Protein AF-A0A9X0HM06-F1 (afdb_monomer_lite)

Sequence (136 aa):
MRKALEAGVLAAAFLLAPQVGWAQSKPLVYSSQTANSATGFAYLDTAQDAYLRQLRRENSLQHLTAHAPLARDKALLVGQWVHRLWKHSGRNEPSAPNVLTIISEAKASKNFRCVEYAKVTTDALLAWALKPACWR

Organism: Solirubrum puertoriconensis (NCBI:txid1751427)

pLDDT: mean 81.86, std 18.22, range [35.44, 98.25]

Secondary structure (DSSP, 8-state):
-----PPP----------------PPPP--------TT--------SS-HHHHHHHHHTTHHHHHTT--SHHHHHHHHHHHHHHH----TT---SSSSHHHHHHHHHTT----HHHHHHHHHHHHHHHT---TT--

Foldseek 3Di:
DDDDDDDDDPDPPDDPDPPPDPPDDDDDDDDPPPDDPVDDDDDDDLPPPPLLLVLCVVVVLCVQCVPPPALVVSLVSLLVVLPPLAAADQPDDFPDLALVSVSVVSVVHDHYHPVNSVRNSVSSSSSVPPPPPPDD

Structure (mmCIF, N/CA/C/O backbone):
data_AF-A0A9X0HM06-F1
#
_entry.id   AF-A0A9X0HM06-F1
#
loop_
_atom_site.group_PDB
_atom_site.id
_atom_site.type_symbol
_atom_site.label_atom_id
_atom_site.label_alt_id
_atom_site.label_comp_id
_atom_site.label_asym_id
_atom_site.label_entity_id
_atom_site.label_seq_id
_atom_site.pdbx_PDB_ins_code
_atom_site.Cartn_x
_atom_site.Cartn_y
_atom_site.Cartn_z
_atom_site.occupancy
_atom_site.B_iso_or_equiv
_atom_site.auth_seq_id
_atom_site.auth_comp_id
_atom_site.auth_asym_id
_atom_site.auth_atom_id
_atom_site.pdbx_PDB_model_num
ATOM 1 N N . MET A 1 1 ? 44.774 89.883 7.569 1.00 41.25 1 MET A N 1
ATOM 2 C CA . MET A 1 1 ? 44.839 89.036 6.358 1.00 41.25 1 MET A CA 1
ATOM 3 C C . MET A 1 1 ? 45.213 87.615 6.763 1.00 41.25 1 MET A C 1
ATOM 5 O O . MET A 1 1 ? 46.386 87.325 6.948 1.00 41.25 1 MET A O 1
ATOM 9 N N . ARG A 1 2 ? 44.218 86.754 7.003 1.00 40.09 2 ARG A N 1
ATOM 10 C CA . ARG A 1 2 ? 44.404 85.320 7.274 1.00 40.09 2 ARG A CA 1
ATOM 11 C C . ARG A 1 2 ? 43.676 84.567 6.160 1.00 40.09 2 ARG A C 1
ATOM 13 O O . ARG A 1 2 ? 42.520 84.875 5.890 1.00 40.09 2 ARG A O 1
ATOM 20 N N . LYS A 1 3 ? 44.415 83.706 5.457 1.00 42.25 3 LYS A N 1
ATOM 21 C CA . LYS A 1 3 ? 43.986 82.963 4.264 1.00 42.25 3 LYS A CA 1
ATOM 22 C C . LYS A 1 3 ? 42.787 82.065 4.584 1.00 42.25 3 LYS A C 1
ATOM 24 O O . LYS A 1 3 ? 42.768 81.429 5.633 1.00 42.25 3 LYS A O 1
ATOM 29 N N . ALA A 1 4 ? 41.824 82.026 3.668 1.00 43.06 4 ALA A N 1
ATOM 30 C CA . ALA A 1 4 ? 40.658 81.156 3.710 1.00 43.06 4 ALA A CA 1
ATOM 31 C C . ALA A 1 4 ? 40.767 80.056 2.643 1.00 43.06 4 ALA A C 1
ATOM 33 O O . ALA A 1 4 ? 41.250 80.318 1.544 1.00 43.06 4 ALA A O 1
ATOM 34 N N . LEU A 1 5 ? 40.229 78.889 3.014 1.00 45.38 5 LEU A N 1
ATOM 35 C CA . LEU A 1 5 ? 39.750 77.769 2.197 1.00 45.38 5 LEU A CA 1
ATOM 36 C C . LEU A 1 5 ? 40.769 76.978 1.360 1.00 45.38 5 LEU A C 1
ATOM 38 O O . LEU A 1 5 ? 41.097 77.348 0.238 1.00 45.38 5 LEU A O 1
ATOM 42 N N . GLU A 1 6 ? 41.109 75.783 1.848 1.00 44.09 6 GLU A N 1
ATOM 43 C CA . GLU A 1 6 ? 41.306 74.627 0.968 1.00 44.09 6 GLU A CA 1
ATOM 44 C C . GLU A 1 6 ? 40.073 73.724 1.058 1.00 44.09 6 GLU A C 1
ATOM 46 O O . GLU A 1 6 ? 39.576 73.409 2.143 1.00 44.09 6 GLU A O 1
ATOM 51 N N . ALA A 1 7 ? 39.533 73.397 -0.114 1.00 46.00 7 ALA A N 1
ATOM 52 C CA . ALA A 1 7 ? 38.337 72.599 -0.304 1.00 46.00 7 ALA A CA 1
ATOM 53 C C . ALA A 1 7 ? 38.629 71.122 -0.013 1.00 46.00 7 ALA A C 1
ATOM 55 O O . ALA A 1 7 ? 39.573 70.540 -0.546 1.00 46.00 7 ALA A O 1
ATOM 56 N N . GLY A 1 8 ? 37.795 70.517 0.832 1.00 44.56 8 GLY A N 1
ATOM 57 C CA . GLY A 1 8 ? 37.860 69.100 1.153 1.00 44.56 8 GLY A CA 1
ATOM 58 C C . GLY A 1 8 ? 37.552 68.228 -0.061 1.00 44.56 8 GLY A C 1
ATOM 59 O O . GLY A 1 8 ? 36.495 68.349 -0.677 1.00 44.56 8 GLY A O 1
ATOM 60 N N . VAL A 1 9 ? 38.456 67.299 -0.358 1.00 49.94 9 VAL A N 1
ATOM 61 C CA . VAL A 1 9 ? 38.176 66.137 -1.201 1.00 49.94 9 VAL A CA 1
ATOM 62 C C . VAL A 1 9 ? 37.861 64.982 -0.256 1.00 49.94 9 VAL A C 1
ATOM 64 O O . VAL A 1 9 ? 38.757 64.341 0.289 1.00 49.94 9 VAL A O 1
ATOM 67 N N . LEU A 1 10 ? 36.573 64.735 -0.014 1.00 49.00 10 LEU A N 1
ATOM 68 C CA . LEU A 1 10 ? 36.125 63.500 0.625 1.00 49.00 10 LEU A CA 1
ATOM 69 C C . LEU A 1 10 ? 36.195 62.385 -0.421 1.00 49.00 10 LEU A C 1
ATOM 71 O O . LEU A 1 10 ? 35.308 62.245 -1.262 1.00 49.00 10 LEU A O 1
ATOM 75 N N . ALA A 1 11 ? 37.273 61.605 -0.383 1.00 49.34 11 ALA A N 1
ATOM 76 C CA . ALA A 1 11 ? 37.354 60.347 -1.106 1.00 49.34 11 ALA A CA 1
ATOM 77 C C . ALA A 1 11 ? 36.304 59.385 -0.526 1.00 49.34 11 ALA A C 1
ATOM 79 O O . ALA A 1 11 ? 36.429 58.913 0.604 1.00 49.34 11 ALA A O 1
ATOM 80 N N . ALA A 1 12 ? 35.241 59.125 -1.287 1.00 54.59 12 ALA A N 1
ATOM 81 C CA . ALA A 1 12 ? 34.253 58.114 -0.948 1.00 54.59 12 ALA A CA 1
ATOM 82 C C . ALA A 1 12 ? 34.923 56.732 -0.981 1.00 54.59 12 ALA A C 1
ATOM 84 O O . ALA A 1 12 ? 35.201 56.186 -2.049 1.00 54.59 12 ALA A O 1
ATOM 85 N N . ALA A 1 13 ? 35.192 56.169 0.198 1.00 54.16 13 ALA A N 1
ATOM 86 C CA . ALA A 1 13 ? 35.579 54.776 0.356 1.00 54.16 13 ALA A CA 1
ATOM 87 C C . ALA A 1 13 ? 34.373 53.891 0.005 1.00 54.16 13 ALA A C 1
ATOM 89 O O . ALA A 1 13 ? 33.550 53.556 0.857 1.00 54.16 13 ALA A O 1
ATOM 90 N N . PHE A 1 14 ? 34.236 53.549 -1.277 1.00 57.38 14 PHE A N 1
ATOM 91 C CA . PHE A 1 14 ? 33.309 52.515 -1.712 1.00 57.38 14 PHE A CA 1
ATOM 92 C C . PHE A 1 14 ? 33.809 51.172 -1.175 1.00 57.38 14 PHE A C 1
ATOM 94 O O . PHE A 1 14 ? 34.856 50.664 -1.574 1.00 57.38 14 PHE A O 1
ATOM 101 N N . LEU A 1 15 ? 33.056 50.637 -0.218 1.00 56.94 15 LEU A N 1
ATOM 102 C CA . LEU A 1 15 ? 33.215 49.310 0.358 1.00 56.94 15 LEU A CA 1
ATOM 103 C C . LEU A 1 15 ? 33.362 48.269 -0.767 1.00 56.94 15 LEU A C 1
ATOM 105 O O . LEU A 1 15 ? 32.453 48.107 -1.583 1.00 56.94 15 LEU A O 1
ATOM 109 N N . LEU A 1 16 ? 34.485 47.541 -0.790 1.00 59.97 16 LEU A N 1
ATOM 110 C CA . LEU A 1 16 ? 34.613 46.298 -1.554 1.00 59.97 16 LEU A CA 1
ATOM 111 C C . LEU A 1 16 ? 33.682 45.249 -0.928 1.00 59.97 16 LEU A C 1
ATOM 113 O O . LEU A 1 16 ? 34.100 44.431 -0.112 1.00 59.97 16 LEU A O 1
ATOM 117 N N . ALA A 1 17 ? 32.405 45.268 -1.299 1.00 63.44 17 ALA A N 1
ATOM 118 C CA . ALA A 1 17 ? 31.572 44.088 -1.149 1.00 63.44 17 ALA A CA 1
ATOM 119 C C . ALA A 1 17 ? 32.035 43.061 -2.200 1.00 63.44 17 ALA A C 1
ATOM 121 O O . ALA A 1 17 ? 32.099 43.407 -3.386 1.00 63.44 17 ALA A O 1
ATOM 122 N N . PRO A 1 18 ? 32.382 41.817 -1.818 1.00 59.47 18 PRO A N 1
ATOM 123 C CA . PRO A 1 18 ? 32.671 40.785 -2.798 1.00 59.47 18 PRO A CA 1
ATOM 124 C C . PRO A 1 18 ? 31.419 40.569 -3.649 1.00 59.47 18 PRO A C 1
ATOM 126 O O . PRO A 1 18 ? 30.342 40.265 -3.135 1.00 59.47 18 PRO A O 1
ATOM 129 N N . GLN A 1 19 ? 31.561 40.754 -4.959 1.00 65.69 19 GLN A N 1
ATOM 130 C CA . GLN A 1 19 ? 30.531 40.407 -5.928 1.00 65.69 19 GLN A CA 1
ATOM 131 C C . GLN A 1 19 ? 30.393 38.883 -5.912 1.00 65.69 19 GLN A C 1
ATOM 133 O O . GLN A 1 19 ? 31.151 38.175 -6.575 1.00 65.69 19 GLN A O 1
ATOM 138 N N . VAL A 1 20 ? 29.463 38.358 -5.113 1.00 67.25 20 VAL A N 1
ATOM 139 C CA . VAL A 1 20 ? 29.079 36.949 -5.199 1.00 67.25 20 VAL A CA 1
ATOM 140 C C . VAL A 1 20 ? 28.326 36.793 -6.515 1.00 67.25 20 VAL A C 1
ATOM 142 O O . VAL A 1 20 ? 27.128 37.059 -6.608 1.00 67.25 20 VAL A O 1
ATOM 145 N N . GLY A 1 21 ? 29.060 36.433 -7.565 1.00 67.81 21 GLY A N 1
ATOM 146 C CA . GLY A 1 21 ? 28.475 36.099 -8.851 1.00 67.81 21 GLY A CA 1
ATOM 147 C C . GLY A 1 21 ? 27.612 34.853 -8.693 1.00 67.81 21 GLY A C 1
ATOM 148 O O . GLY A 1 21 ? 28.119 33.776 -8.385 1.00 67.81 21 GLY A O 1
ATOM 149 N N . TRP A 1 22 ? 26.307 34.988 -8.910 1.00 69.12 22 TRP A N 1
ATOM 150 C CA . TRP A 1 22 ? 25.446 33.832 -9.122 1.00 69.12 22 TRP A CA 1
ATOM 151 C C . TRP A 1 22 ? 25.888 33.200 -10.439 1.00 69.12 22 TRP A C 1
ATOM 153 O O . TRP A 1 22 ? 25.774 33.826 -11.494 1.00 69.12 22 TRP A O 1
ATOM 163 N N . ALA A 1 23 ? 26.454 31.995 -10.385 1.00 71.75 23 ALA A N 1
ATOM 164 C CA . ALA A 1 23 ? 26.829 31.278 -11.594 1.00 71.75 23 ALA A CA 1
ATOM 165 C C . ALA A 1 23 ? 25.580 31.114 -12.472 1.00 71.75 23 ALA A C 1
ATOM 167 O O . ALA A 1 23 ? 24.592 30.514 -12.044 1.00 71.75 23 ALA A O 1
ATOM 168 N N . GLN A 1 24 ? 25.615 31.651 -13.694 1.00 72.38 24 GLN A N 1
ATOM 169 C CA . GLN A 1 24 ? 24.586 31.359 -14.686 1.00 72.38 24 GLN A CA 1
ATOM 170 C C . GLN A 1 24 ? 24.629 29.858 -14.968 1.00 72.38 24 GLN A C 1
ATOM 172 O O . GLN A 1 24 ? 25.607 29.343 -15.514 1.00 72.38 24 GLN A O 1
ATOM 177 N N . SER A 1 25 ? 23.583 29.137 -14.566 1.00 79.00 25 SER A N 1
ATOM 178 C CA . SER A 1 25 ? 23.459 27.728 -14.907 1.00 79.00 25 SER A CA 1
ATOM 179 C C . SER A 1 25 ? 23.242 27.601 -16.412 1.00 79.00 25 SER A C 1
ATOM 181 O O . SER A 1 25 ? 22.466 28.339 -17.025 1.00 79.00 25 SER A O 1
ATOM 183 N N . LYS A 1 26 ? 23.952 26.655 -17.031 1.00 84.62 26 LYS A N 1
ATOM 184 C CA . LYS A 1 26 ? 23.689 26.276 -18.418 1.00 84.62 26 LYS A CA 1
ATOM 185 C C . LYS A 1 26 ? 22.213 25.853 -18.520 1.00 84.62 26 LYS A C 1
ATOM 187 O O . LYS A 1 26 ? 21.772 25.077 -17.668 1.00 84.62 26 LYS A O 1
ATOM 192 N N . PRO A 1 27 ? 21.452 26.334 -19.520 1.00 84.94 27 PRO A N 1
ATOM 193 C CA . PRO A 1 27 ? 20.056 25.948 -19.668 1.00 84.94 27 PRO A CA 1
ATOM 194 C C . PRO A 1 27 ? 19.949 24.427 -19.799 1.00 84.94 27 PRO A C 1
ATOM 196 O O . PRO A 1 27 ? 20.733 23.799 -20.516 1.00 84.94 27 PRO A O 1
ATOM 199 N N . LEU A 1 28 ? 18.994 23.835 -19.080 1.00 84.81 28 LEU A N 1
ATOM 200 C CA . LEU A 1 28 ? 18.678 22.417 -19.212 1.00 84.81 28 LEU A CA 1
ATOM 201 C C . LEU A 1 28 ? 18.126 22.185 -20.622 1.00 84.81 28 LEU A C 1
ATOM 203 O O . LEU A 1 28 ? 17.108 22.765 -20.996 1.00 84.81 28 LEU A O 1
ATOM 207 N N . VAL A 1 29 ? 18.807 21.350 -21.406 1.00 85.94 29 VAL A N 1
ATOM 208 C CA . VAL A 1 29 ? 18.376 20.960 -22.754 1.00 85.94 29 VAL A CA 1
ATOM 209 C C . VAL A 1 29 ? 17.901 19.516 -22.702 1.00 85.94 29 VAL A C 1
ATOM 211 O O . VAL A 1 29 ? 18.583 18.656 -22.144 1.00 85.94 29 VAL A O 1
ATOM 214 N N . TYR A 1 30 ? 16.728 19.250 -23.279 1.00 84.25 30 TYR A N 1
ATOM 215 C CA . TYR A 1 30 ? 16.223 17.889 -23.428 1.00 84.25 30 TYR A CA 1
ATOM 216 C C . TYR A 1 30 ? 17.191 17.071 -24.291 1.00 84.25 30 TYR A C 1
ATOM 218 O O . TYR A 1 30 ? 17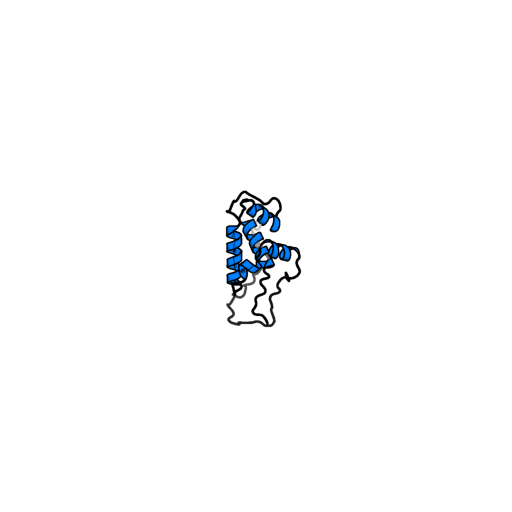.467 17.430 -25.435 1.00 84.25 30 TYR A O 1
ATOM 226 N N . SER A 1 31 ? 17.714 15.979 -23.735 1.00 81.94 31 SER A N 1
ATOM 227 C CA . SER A 1 31 ? 18.550 15.041 -24.479 1.00 81.94 31 SER A CA 1
ATOM 228 C C . SER A 1 31 ? 17.668 13.996 -25.152 1.00 81.94 31 SER A C 1
ATOM 230 O O . SER A 1 31 ? 16.901 13.308 -24.482 1.00 81.94 31 SER A O 1
ATOM 232 N N . SER A 1 32 ? 17.811 13.837 -26.467 1.00 85.69 32 SER A N 1
ATOM 233 C CA . SER A 1 32 ? 17.221 12.724 -27.220 1.00 85.69 32 SER A CA 1
ATOM 234 C C . SER A 1 32 ? 18.064 11.444 -27.142 1.00 85.69 32 SER A C 1
ATOM 236 O O . SER A 1 32 ? 17.765 10.466 -27.824 1.00 85.69 32 SER A O 1
ATOM 238 N N . GLN A 1 33 ? 19.146 11.446 -26.355 1.00 81.75 33 GLN A N 1
ATOM 239 C CA . GLN A 1 33 ? 19.995 10.279 -26.155 1.00 81.75 33 GLN A CA 1
ATOM 240 C C . GLN A 1 33 ? 19.253 9.280 -25.259 1.00 81.75 33 GLN A C 1
ATOM 242 O O . GLN A 1 33 ? 18.979 9.549 -24.092 1.00 81.75 33 GLN A O 1
ATOM 247 N N . THR A 1 34 ? 18.879 8.138 -25.831 1.00 70.25 34 THR A N 1
ATOM 248 C CA . THR A 1 34 ? 17.900 7.208 -25.248 1.00 70.25 34 THR A CA 1
ATOM 249 C C . THR A 1 34 ? 18.457 6.306 -24.149 1.00 70.25 34 THR A C 1
ATOM 251 O O . THR A 1 34 ? 17.676 5.707 -23.412 1.00 70.25 34 THR A O 1
ATOM 254 N N . ALA A 1 35 ? 19.781 6.199 -24.011 1.00 68.19 35 ALA A N 1
ATOM 255 C CA . ALA A 1 35 ? 20.407 5.383 -22.981 1.00 68.19 35 ALA A CA 1
ATOM 256 C C . ALA A 1 35 ? 21.840 5.843 -22.687 1.00 68.19 35 ALA A C 1
ATOM 258 O O . ALA A 1 35 ? 22.641 6.043 -23.599 1.00 68.19 35 ALA A O 1
ATOM 259 N N . ASN A 1 36 ? 22.169 5.945 -21.400 1.00 67.88 36 ASN A N 1
ATOM 260 C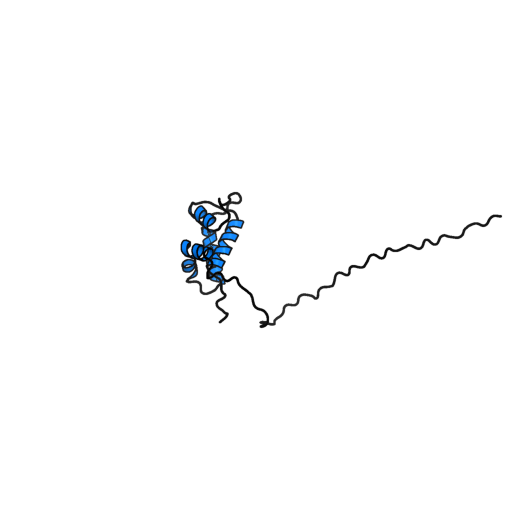 CA . ASN A 1 36 ? 23.543 5.981 -20.919 1.00 67.88 36 ASN A CA 1
ATOM 261 C C . ASN A 1 36 ? 23.809 4.666 -20.178 1.00 67.88 36 ASN A C 1
ATOM 263 O O . ASN A 1 36 ? 23.335 4.470 -19.060 1.00 67.88 36 ASN A O 1
ATOM 267 N N . SER A 1 37 ? 24.556 3.757 -20.806 1.00 67.75 37 SER A N 1
ATOM 268 C CA . SER A 1 37 ? 24.888 2.444 -20.237 1.00 67.75 37 SER A CA 1
ATOM 269 C C . SER A 1 37 ? 25.777 2.523 -18.991 1.00 67.75 37 SER A C 1
ATOM 271 O O . SER A 1 37 ? 25.940 1.519 -18.306 1.00 67.75 37 SER A O 1
ATOM 273 N N . ALA A 1 38 ? 26.342 3.695 -18.678 1.00 74.38 38 ALA A N 1
ATOM 274 C CA . ALA A 1 38 ? 27.137 3.918 -17.472 1.00 74.38 38 ALA A CA 1
ATOM 275 C C . ALA A 1 38 ? 26.288 4.236 -16.226 1.00 74.38 38 ALA A C 1
ATOM 277 O O . ALA A 1 38 ? 26.836 4.348 -15.131 1.00 74.38 38 ALA A O 1
ATOM 278 N N . THR A 1 39 ? 24.966 4.391 -16.362 1.00 70.31 39 THR A N 1
ATOM 279 C CA . THR A 1 39 ? 24.069 4.742 -15.251 1.00 70.31 39 THR A CA 1
ATOM 280 C C . THR A 1 39 ? 22.914 3.756 -15.143 1.00 70.31 39 THR A C 1
ATOM 282 O O . THR A 1 39 ? 22.187 3.540 -16.110 1.00 70.31 39 THR A O 1
ATOM 285 N N . GLY A 1 40 ? 22.723 3.186 -13.953 1.00 73.81 40 GLY A N 1
ATOM 286 C CA . GLY A 1 40 ? 21.605 2.301 -13.632 1.00 73.81 40 GLY A CA 1
ATOM 287 C C . GLY A 1 40 ? 20.838 2.791 -12.408 1.00 73.81 40 GLY A C 1
ATOM 288 O O . GLY A 1 40 ? 21.374 3.519 -11.574 1.00 73.81 40 GLY A O 1
ATOM 289 N N . PHE A 1 41 ? 19.580 2.374 -12.287 1.00 75.75 41 PHE A N 1
ATOM 290 C CA . PHE A 1 41 ? 18.800 2.587 -11.072 1.00 75.75 41 PHE A CA 1
ATOM 291 C C . PHE A 1 41 ? 19.040 1.428 -10.105 1.00 75.75 41 PHE A C 1
ATOM 293 O O . PHE A 1 41 ? 18.786 0.269 -10.435 1.00 75.75 41 PHE A O 1
ATOM 300 N N . ALA A 1 42 ? 19.513 1.743 -8.902 1.00 76.31 42 ALA A N 1
ATOM 301 C CA . ALA A 1 42 ? 19.516 0.793 -7.802 1.00 76.31 42 ALA A CA 1
ATOM 302 C C . ALA A 1 42 ? 18.124 0.775 -7.164 1.00 76.31 42 ALA A C 1
ATOM 304 O O . ALA A 1 42 ? 17.601 1.814 -6.759 1.00 76.31 42 ALA A O 1
ATOM 305 N N . TYR A 1 43 ? 17.531 -0.410 -7.072 1.00 75.56 43 TYR A N 1
ATOM 306 C CA . TYR A 1 43 ? 16.264 -0.621 -6.380 1.00 75.56 43 TYR A CA 1
ATOM 307 C C . TYR A 1 43 ? 16.500 -1.418 -5.106 1.00 75.56 43 TYR A C 1
ATOM 309 O O . TYR A 1 43 ? 17.401 -2.256 -5.042 1.00 75.56 43 TYR A O 1
ATOM 317 N N . LEU A 1 44 ? 15.662 -1.171 -4.103 1.00 78.81 44 LEU A N 1
ATOM 318 C CA . LEU A 1 44 ? 15.699 -1.919 -2.857 1.00 78.81 44 LEU A CA 1
ATOM 319 C C . LEU A 1 44 ? 15.349 -3.391 -3.122 1.00 78.81 44 LEU A C 1
ATOM 321 O O . LEU A 1 44 ? 14.354 -3.683 -3.793 1.00 78.81 44 LEU A O 1
ATOM 325 N N . ASP A 1 45 ? 16.145 -4.319 -2.589 1.00 82.19 45 ASP A N 1
ATOM 326 C CA . ASP A 1 45 ? 15.792 -5.736 -2.633 1.00 82.19 45 ASP A CA 1
ATOM 327 C C . ASP A 1 45 ? 14.765 -6.054 -1.545 1.00 82.19 45 ASP A C 1
ATOM 329 O O . ASP A 1 45 ? 15.086 -6.169 -0.365 1.00 82.19 45 ASP A O 1
ATOM 333 N N . THR A 1 46 ? 13.506 -6.193 -1.952 1.00 85.44 46 THR A N 1
ATOM 334 C CA . THR A 1 46 ? 12.389 -6.492 -1.051 1.00 85.44 46 THR A CA 1
ATOM 335 C C . THR A 1 46 ? 12.059 -7.984 -0.974 1.00 85.44 46 THR A C 1
ATOM 337 O O . THR A 1 46 ? 11.091 -8.366 -0.315 1.00 85.44 46 THR A O 1
ATOM 340 N N . ALA A 1 47 ? 12.822 -8.859 -1.645 1.00 79.56 47 ALA A N 1
ATOM 341 C CA . ALA A 1 47 ? 12.460 -10.270 -1.788 1.00 79.56 47 ALA A CA 1
ATOM 342 C C . ALA A 1 47 ? 12.464 -11.038 -0.455 1.00 79.56 47 ALA A C 1
ATOM 344 O O . ALA A 1 47 ? 11.584 -11.872 -0.227 1.00 79.56 47 ALA A O 1
ATOM 345 N N . GLN A 1 48 ? 13.438 -10.756 0.415 1.00 83.19 48 GLN A N 1
ATOM 346 C CA . GLN A 1 48 ? 13.629 -11.485 1.675 1.00 83.19 48 GLN A CA 1
ATOM 347 C C . GLN A 1 48 ? 13.074 -10.768 2.906 1.00 83.19 48 GLN A C 1
ATOM 349 O O . GLN A 1 48 ? 13.002 -11.374 3.978 1.00 83.19 48 GLN A O 1
ATOM 354 N N . ASP A 1 49 ? 12.604 -9.531 2.747 1.00 90.12 49 ASP A N 1
ATOM 355 C CA . ASP A 1 49 ? 12.037 -8.745 3.836 1.00 90.12 49 ASP A CA 1
ATOM 356 C C . ASP A 1 49 ? 10.817 -9.458 4.450 1.00 90.12 49 ASP A C 1
ATOM 358 O O . ASP A 1 49 ? 9.824 -9.760 3.776 1.00 90.12 49 ASP A O 1
ATOM 362 N N . ALA A 1 50 ? 10.916 -9.793 5.740 1.00 92.50 50 ALA A N 1
ATOM 363 C CA . ALA A 1 50 ? 9.898 -10.568 6.442 1.00 92.50 50 ALA A CA 1
ATOM 364 C C . ALA A 1 50 ? 8.570 -9.805 6.569 1.00 92.50 50 ALA A C 1
ATOM 366 O O . ALA A 1 50 ? 7.506 -10.415 6.419 1.00 92.50 50 ALA A O 1
ATOM 367 N N . TYR A 1 51 ? 8.636 -8.489 6.782 1.00 93.56 51 TYR A N 1
ATOM 368 C CA . TYR A 1 51 ? 7.483 -7.607 6.924 1.00 93.56 51 TYR A CA 1
ATOM 369 C C . TYR A 1 51 ? 6.728 -7.470 5.598 1.00 93.56 51 TYR A C 1
ATOM 371 O O . TYR A 1 51 ? 5.521 -7.708 5.536 1.00 93.56 51 TYR A O 1
ATOM 379 N N . LEU A 1 52 ? 7.433 -7.205 4.498 1.00 92.50 52 LEU A N 1
ATOM 380 C CA . LEU A 1 52 ? 6.825 -7.090 3.171 1.00 92.50 52 LEU A CA 1
ATOM 381 C C . LEU A 1 52 ? 6.259 -8.427 2.684 1.00 92.50 52 LEU A C 1
ATOM 383 O O . LEU A 1 52 ? 5.196 -8.476 2.058 1.00 92.50 52 LEU A O 1
ATOM 387 N N . ARG A 1 53 ? 6.920 -9.540 3.017 1.00 91.50 53 ARG A N 1
ATOM 388 C CA . ARG A 1 53 ? 6.391 -10.888 2.778 1.00 91.50 53 ARG A CA 1
ATOM 389 C C . ARG A 1 53 ? 5.111 -11.149 3.571 1.00 91.50 53 ARG A C 1
ATOM 391 O O . ARG A 1 53 ? 4.194 -11.765 3.030 1.00 91.50 53 ARG A O 1
ATOM 398 N N . GLN A 1 54 ? 5.040 -10.716 4.828 1.00 94.56 54 GLN A N 1
ATOM 399 C CA . GLN A 1 54 ? 3.825 -10.818 5.637 1.00 94.56 54 GLN A CA 1
ATOM 400 C C . GLN A 1 54 ? 2.690 -9.993 5.022 1.00 94.56 54 GLN A C 1
ATOM 402 O O . GLN A 1 54 ? 1.636 -10.552 4.720 1.00 94.56 54 GLN A O 1
ATOM 407 N N . LEU A 1 55 ? 2.947 -8.717 4.722 1.00 94.69 55 LEU A N 1
ATOM 408 C CA . LEU A 1 55 ? 1.987 -7.810 4.093 1.00 94.69 55 LEU A CA 1
ATOM 409 C C . LEU A 1 55 ? 1.411 -8.387 2.792 1.00 94.69 55 LEU A C 1
ATOM 411 O O . LEU A 1 55 ? 0.195 -8.372 2.585 1.00 94.69 55 LEU A O 1
ATOM 415 N N . ARG A 1 56 ? 2.284 -8.946 1.942 1.00 91.75 56 ARG A N 1
ATOM 416 C CA . ARG A 1 56 ? 1.923 -9.598 0.677 1.00 91.75 56 ARG A CA 1
ATOM 417 C C . ARG A 1 56 ? 0.982 -10.784 0.880 1.00 91.75 56 ARG A C 1
ATOM 419 O O . ARG A 1 56 ? 0.001 -10.896 0.145 1.00 91.75 56 ARG A O 1
ATOM 426 N N . ARG A 1 57 ? 1.294 -11.665 1.840 1.00 92.06 57 ARG A N 1
ATOM 427 C CA . ARG A 1 57 ? 0.519 -12.886 2.117 1.00 92.06 57 ARG A CA 1
ATOM 428 C C . ARG A 1 57 ? -0.841 -12.564 2.728 1.00 92.06 57 ARG A C 1
ATOM 430 O O . ARG A 1 57 ? -1.855 -12.996 2.197 1.00 92.06 57 ARG A O 1
ATOM 437 N N . GLU A 1 58 ? -0.871 -11.767 3.792 1.00 94.38 58 GLU A N 1
ATOM 438 C CA . GLU A 1 58 ? -2.098 -11.483 4.556 1.00 94.38 58 GLU A CA 1
ATOM 439 C C . GLU A 1 58 ? -3.147 -10.690 3.768 1.00 94.38 58 GLU A C 1
ATOM 441 O O . GLU A 1 58 ? -4.330 -10.702 4.108 1.00 94.38 58 GLU A O 1
ATOM 446 N N . ASN A 1 59 ? -2.726 -9.998 2.707 1.00 93.88 59 ASN A N 1
ATOM 447 C CA . ASN A 1 59 ? -3.604 -9.165 1.887 1.00 93.88 59 ASN A CA 1
ATOM 448 C C . ASN A 1 59 ? -3.711 -9.640 0.436 1.00 93.88 59 ASN A C 1
ATOM 450 O O . ASN A 1 59 ? -4.265 -8.929 -0.397 1.00 93.88 59 ASN A O 1
ATOM 454 N N . SER A 1 60 ? -3.207 -10.842 0.127 1.00 92.81 60 SER A N 1
ATOM 455 C CA . SER A 1 60 ? -3.325 -11.472 -1.197 1.00 92.81 60 SER A CA 1
ATOM 456 C C . SER A 1 60 ? -2.883 -10.568 -2.362 1.00 92.81 60 SER A C 1
ATOM 458 O O .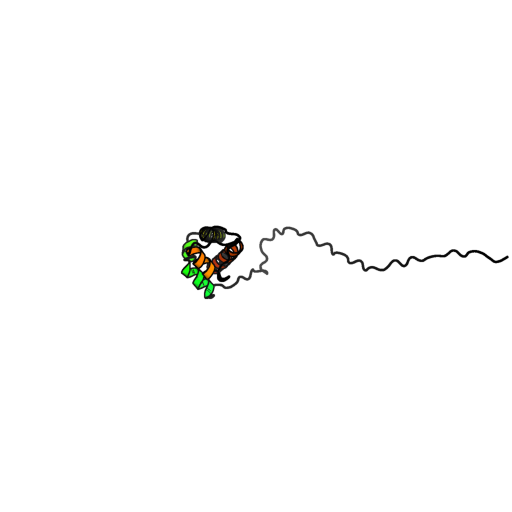 SER A 1 60 ? -3.447 -10.615 -3.457 1.00 92.81 60 SER A O 1
ATOM 460 N N . LEU A 1 61 ? -1.847 -9.745 -2.154 1.00 91.25 61 LEU A N 1
ATOM 461 C CA . LEU A 1 61 ? -1.422 -8.727 -3.130 1.00 91.25 61 LEU A CA 1
ATOM 462 C C . LEU A 1 61 ? -0.898 -9.334 -4.445 1.00 91.25 61 LEU A C 1
ATOM 464 O O . LEU A 1 61 ? -0.970 -8.708 -5.504 1.00 91.25 61 LEU A O 1
ATOM 468 N N . GLN A 1 62 ? -0.398 -10.573 -4.398 1.00 89.25 62 GLN A N 1
ATOM 469 C CA . GLN A 1 62 ? -0.015 -11.323 -5.601 1.00 89.25 62 GLN A CA 1
ATOM 470 C C . GLN A 1 62 ? -1.227 -11.652 -6.471 1.00 89.25 62 GLN A C 1
ATOM 472 O O . GLN A 1 62 ? -1.169 -11.474 -7.681 1.00 89.25 62 GLN A O 1
ATOM 477 N N . HIS A 1 63 ? -2.333 -12.073 -5.856 1.00 92.62 63 HIS A N 1
ATOM 478 C CA . HIS A 1 63 ? -3.565 -12.378 -6.576 1.00 92.62 63 HIS A CA 1
ATOM 479 C C . HIS A 1 63 ? -4.198 -11.108 -7.156 1.00 92.62 63 HIS A C 1
ATOM 481 O O . HIS A 1 63 ? -4.595 -11.094 -8.316 1.00 92.62 63 HIS A O 1
ATOM 487 N N . LEU A 1 64 ? -4.196 -10.009 -6.388 1.00 93.25 64 LEU A N 1
ATOM 488 C CA . LEU A 1 64 ? -4.694 -8.700 -6.831 1.00 93.25 64 LEU A CA 1
ATOM 489 C C . LEU A 1 64 ? -4.081 -8.248 -8.167 1.00 93.25 64 LEU A C 1
ATOM 491 O O . LEU A 1 64 ? -4.752 -7.602 -8.963 1.00 93.25 64 LEU A O 1
ATOM 495 N N . THR A 1 65 ? -2.808 -8.569 -8.401 1.00 91.31 65 THR A N 1
ATOM 496 C CA . THR A 1 65 ? -2.019 -8.068 -9.536 1.00 91.31 65 THR A CA 1
ATOM 497 C C . THR A 1 65 ? -1.711 -9.129 -10.595 1.00 91.31 65 THR A C 1
ATOM 499 O O . THR A 1 65 ? -1.063 -8.810 -11.592 1.00 91.31 65 THR A O 1
ATOM 502 N N . ALA A 1 66 ? -2.173 -10.371 -10.412 1.00 90.44 66 ALA A N 1
ATOM 503 C CA . ALA A 1 66 ? -1.798 -11.518 -11.242 1.00 90.44 66 ALA A CA 1
ATOM 504 C C . ALA A 1 66 ? -2.162 -11.349 -12.727 1.00 90.44 66 ALA A C 1
ATOM 506 O O . ALA A 1 66 ? -1.421 -11.795 -13.599 1.00 90.44 66 ALA A O 1
ATOM 507 N N . HIS A 1 67 ? -3.278 -10.676 -13.014 1.00 91.19 67 HIS A N 1
ATOM 508 C CA . HIS A 1 67 ? -3.794 -10.494 -14.375 1.00 91.19 67 HIS A CA 1
ATOM 509 C C . HIS A 1 67 ? -3.273 -9.236 -15.079 1.00 91.19 67 HIS A C 1
ATOM 511 O O . HIS A 1 67 ? -3.536 -9.044 -16.263 1.00 91.19 67 HIS A O 1
ATOM 517 N N . ALA A 1 68 ? -2.551 -8.364 -14.372 1.00 90.81 68 ALA A N 1
ATOM 518 C CA . ALA A 1 68 ? -1.982 -7.161 -14.962 1.00 90.81 68 ALA A CA 1
ATOM 519 C C . ALA A 1 68 ? -0.576 -7.472 -15.498 1.00 90.81 68 ALA A C 1
ATOM 521 O O . ALA A 1 68 ? 0.292 -7.854 -14.717 1.00 90.81 68 ALA A O 1
ATOM 522 N N . PRO A 1 69 ? -0.296 -7.306 -16.800 1.00 85.00 69 PRO A N 1
ATOM 523 C CA . PRO A 1 69 ? 1.035 -7.580 -17.337 1.00 85.00 69 PRO A CA 1
ATOM 524 C C . PRO A 1 69 ? 2.014 -6.435 -17.044 1.00 85.00 69 PRO A C 1
ATOM 526 O O . PRO A 1 69 ? 3.166 -6.676 -16.676 1.00 85.00 69 PRO A O 1
ATOM 529 N N . LEU A 1 70 ? 1.557 -5.182 -17.145 1.00 87.62 70 LEU A N 1
ATOM 530 C CA . LEU A 1 70 ? 2.410 -4.000 -17.030 1.00 87.62 70 LEU A CA 1
ATOM 531 C C . LEU A 1 70 ? 2.532 -3.513 -15.585 1.00 87.62 70 LEU A C 1
ATOM 533 O O . LEU A 1 70 ? 1.565 -3.494 -14.825 1.00 87.62 70 LEU A O 1
ATOM 537 N N . ALA A 1 71 ? 3.721 -3.019 -15.230 1.00 87.12 71 ALA A N 1
ATOM 538 C CA . ALA A 1 71 ? 4.001 -2.423 -13.921 1.00 87.12 71 ALA A CA 1
ATOM 539 C C . ALA A 1 71 ? 3.021 -1.289 -13.563 1.00 87.12 71 ALA A C 1
ATOM 541 O O . ALA A 1 71 ? 2.544 -1.214 -12.432 1.00 87.12 71 ALA A O 1
ATOM 542 N N . ARG A 1 72 ? 2.670 -0.445 -14.542 1.00 90.12 72 ARG A N 1
ATOM 543 C CA . ARG A 1 72 ? 1.718 0.660 -14.356 1.00 90.12 72 ARG A CA 1
ATOM 544 C C . ARG A 1 72 ? 0.315 0.164 -13.975 1.00 90.12 72 ARG A C 1
ATOM 546 O O . ARG A 1 72 ? -0.320 0.742 -13.100 1.00 90.12 72 ARG A O 1
ATOM 553 N N . ASP A 1 73 ? -0.139 -0.930 -14.589 1.00 92.38 73 ASP A N 1
ATOM 554 C CA . ASP A 1 73 ? -1.487 -1.462 -14.381 1.00 92.38 73 ASP A CA 1
ATOM 555 C C . ASP A 1 73 ? -1.571 -2.113 -12.993 1.00 92.38 73 ASP A C 1
ATOM 557 O O . ASP A 1 73 ? -2.552 -1.951 -12.273 1.00 92.38 73 ASP A O 1
ATOM 561 N N . LYS A 1 74 ? -0.485 -2.763 -12.556 1.00 92.00 74 LYS A N 1
ATOM 562 C CA . LYS A 1 74 ? -0.344 -3.271 -11.183 1.00 92.00 74 LYS A CA 1
ATOM 563 C C . LYS A 1 74 ? -0.372 -2.145 -10.158 1.00 92.00 74 LYS A C 1
ATOM 565 O O . LYS A 1 74 ? -1.071 -2.263 -9.155 1.00 92.00 74 LYS A O 1
ATOM 570 N N . ALA A 1 75 ? 0.347 -1.051 -10.416 1.00 93.19 75 ALA A N 1
ATOM 571 C CA . ALA A 1 75 ? 0.343 0.108 -9.531 1.00 93.19 75 ALA A CA 1
ATOM 572 C C . ALA A 1 75 ? -1.061 0.718 -9.400 1.00 93.19 75 ALA A C 1
ATOM 574 O O . ALA A 1 75 ? -1.494 1.038 -8.292 1.00 93.19 75 ALA A O 1
ATOM 575 N N . LEU A 1 76 ? -1.804 0.793 -10.509 1.00 95.62 76 LEU A N 1
ATOM 576 C CA . LEU A 1 76 ? -3.195 1.232 -10.505 1.00 95.62 76 LEU A CA 1
ATOM 577 C C . LEU A 1 76 ? -4.091 0.297 -9.677 1.00 95.62 76 LEU A C 1
ATOM 579 O O . LEU A 1 76 ? -4.859 0.779 -8.847 1.00 95.62 76 LEU A O 1
ATOM 583 N N . LEU A 1 77 ? -3.975 -1.024 -9.850 1.00 96.25 77 LEU A N 1
ATOM 584 C CA . LEU A 1 77 ? -4.750 -2.006 -9.079 1.00 96.25 77 LEU A CA 1
ATOM 585 C C . LEU A 1 77 ? -4.470 -1.919 -7.575 1.00 96.25 77 LEU A C 1
ATOM 587 O O . LEU A 1 77 ? -5.405 -1.989 -6.776 1.00 96.25 77 LEU A O 1
ATOM 591 N N . VAL A 1 78 ? -3.207 -1.721 -7.187 1.00 96.12 78 VAL A N 1
ATOM 592 C CA . VAL A 1 78 ? -2.828 -1.490 -5.786 1.00 96.12 78 VAL A CA 1
ATOM 593 C C . VAL A 1 78 ? -3.462 -0.203 -5.268 1.00 96.12 78 VAL A C 1
ATOM 595 O O . VAL A 1 78 ? -4.133 -0.241 -4.241 1.00 96.12 78 VAL A O 1
ATOM 598 N N . GLY A 1 79 ? -3.334 0.915 -5.987 1.00 95.88 79 GLY A N 1
ATOM 599 C CA . GLY A 1 79 ? -3.939 2.186 -5.578 1.00 95.88 79 GLY A CA 1
ATOM 600 C C . GLY A 1 79 ? -5.459 2.092 -5.415 1.00 95.88 79 GLY A C 1
ATOM 601 O O . GLY A 1 79 ? -6.014 2.545 -4.415 1.00 95.88 79 GLY A O 1
ATOM 602 N N . GLN A 1 80 ? -6.137 1.423 -6.349 1.00 97.31 80 GLN A N 1
ATOM 603 C CA . GLN A 1 80 ? -7.572 1.159 -6.263 1.00 97.31 80 GLN A CA 1
ATOM 604 C C . GLN A 1 80 ? -7.937 0.259 -5.077 1.00 97.31 80 GLN A C 1
ATOM 606 O O . GLN A 1 80 ? -8.960 0.478 -4.432 1.00 97.31 80 GLN A O 1
ATOM 611 N N . TRP A 1 81 ? -7.127 -0.762 -4.789 1.00 97.38 81 TRP A N 1
ATOM 612 C CA . TRP A 1 81 ? -7.323 -1.613 -3.621 1.00 97.38 81 TRP A CA 1
ATOM 613 C C . TRP A 1 81 ? -7.218 -0.806 -2.328 1.00 97.38 81 TRP A C 1
ATOM 615 O O . TRP A 1 81 ? -8.160 -0.854 -1.541 1.00 97.38 81 TRP A O 1
ATOM 625 N N . VAL A 1 82 ? -6.165 0.005 -2.153 1.00 97.50 82 VAL A N 1
ATOM 626 C CA . VAL A 1 82 ? -6.018 0.866 -0.966 1.00 97.50 82 VAL A CA 1
ATOM 627 C C . VAL A 1 82 ? -7.190 1.838 -0.847 1.00 97.50 82 VAL A C 1
ATOM 629 O O . VAL A 1 82 ? -7.751 1.995 0.234 1.00 97.50 82 VAL A O 1
ATOM 632 N N . HIS A 1 83 ? -7.620 2.441 -1.960 1.00 97.06 83 HIS A N 1
ATOM 633 C CA . HIS A 1 83 ? -8.752 3.368 -1.972 1.00 97.06 83 HIS A CA 1
ATOM 634 C C . HIS A 1 83 ? -10.055 2.745 -1.441 1.00 97.06 83 HIS A C 1
ATOM 636 O O . HIS A 1 83 ? -10.868 3.442 -0.841 1.00 97.06 83 HIS A O 1
ATOM 642 N N . ARG A 1 84 ? -10.248 1.433 -1.629 1.00 97.25 84 ARG A N 1
ATOM 643 C CA . ARG A 1 84 ? -11.435 0.700 -1.162 1.00 97.25 84 ARG A CA 1
ATOM 644 C C . ARG A 1 84 ? -11.344 0.210 0.281 1.00 97.25 84 ARG A C 1
ATOM 646 O O . ARG A 1 84 ? -12.352 -0.260 0.799 1.00 97.25 84 ARG A O 1
ATOM 653 N N . LEU A 1 85 ? -10.176 0.283 0.921 1.00 97.06 85 LEU A N 1
ATOM 654 C CA . LEU A 1 85 ? -10.013 -0.223 2.284 1.00 97.06 85 LEU A CA 1
ATOM 655 C C . LEU A 1 85 ? -10.774 0.623 3.311 1.00 97.06 85 LEU A C 1
ATOM 657 O O . LEU A 1 85 ? -11.276 0.074 4.285 1.00 97.06 85 LEU A O 1
ATOM 661 N N . TRP A 1 86 ? -10.861 1.940 3.107 1.00 97.81 86 TRP A N 1
ATOM 662 C CA . TRP A 1 86 ? -11.562 2.850 4.014 1.00 97.81 86 TRP A CA 1
ATOM 663 C C . TRP A 1 86 ? -11.991 4.147 3.314 1.00 97.81 86 TRP A C 1
ATOM 665 O O . TRP A 1 86 ? -11.533 4.458 2.213 1.00 97.81 86 TRP A O 1
ATOM 675 N N . LYS A 1 87 ? -12.850 4.938 3.971 1.00 97.38 87 LYS A N 1
ATOM 676 C CA . LYS A 1 87 ? -13.224 6.296 3.539 1.00 97.38 87 LYS A CA 1
ATOM 677 C C . LYS A 1 87 ? -12.305 7.333 4.174 1.00 97.38 87 LYS A C 1
ATOM 679 O O . LYS A 1 87 ? -11.957 7.222 5.345 1.00 97.38 87 LYS A O 1
ATOM 684 N N . HIS A 1 88 ? -11.954 8.380 3.436 1.00 96.69 88 HIS A N 1
ATOM 685 C CA . HIS A 1 88 ? -11.088 9.432 3.962 1.00 96.69 88 HIS A CA 1
ATOM 686 C C . HIS A 1 88 ? -11.681 10.111 5.213 1.00 96.69 88 HIS A C 1
ATOM 688 O O . HIS A 1 88 ? -12.846 10.504 5.227 1.00 96.69 88 HIS A O 1
ATOM 694 N N . SER A 1 89 ? -10.857 10.282 6.249 1.00 95.88 89 SER A N 1
ATOM 695 C CA . SER A 1 89 ? -11.169 11.032 7.468 1.00 95.88 89 SER A CA 1
ATOM 696 C C . SER A 1 89 ? -9.939 11.801 7.933 1.00 95.88 89 SER A C 1
ATOM 698 O O . SER A 1 89 ? -8.962 11.198 8.365 1.00 95.88 89 SER A O 1
ATOM 700 N N . GLY A 1 90 ? -9.992 13.134 7.888 1.00 91.56 90 GLY A N 1
ATOM 701 C CA . GLY A 1 90 ? -8.867 14.018 8.224 1.00 91.56 90 GLY A CA 1
ATOM 702 C C . GLY A 1 90 ? -8.432 14.023 9.699 1.00 91.56 90 GLY A C 1
ATOM 703 O O . GLY A 1 90 ? -7.384 14.581 10.009 1.00 91.56 90 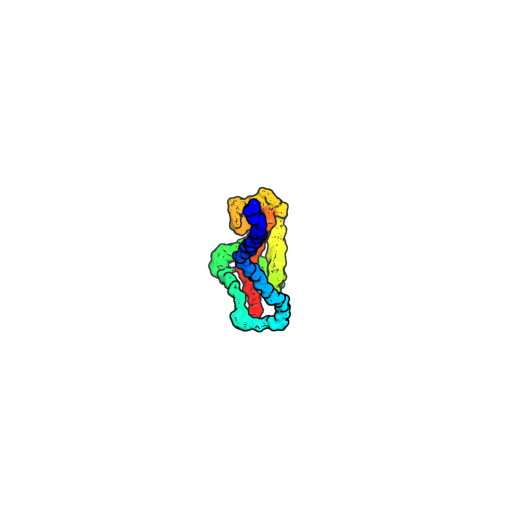GLY A O 1
ATOM 704 N N . ARG A 1 91 ? -9.204 13.415 10.610 1.00 89.44 91 ARG A N 1
ATOM 705 C CA . ARG A 1 91 ? -8.997 13.530 12.070 1.00 89.44 91 ARG A CA 1
ATOM 706 C C . ARG A 1 91 ? -8.629 12.220 12.764 1.00 89.44 91 ARG A C 1
ATOM 708 O O . ARG A 1 91 ? -8.384 12.239 13.962 1.00 89.44 91 ARG A O 1
ATOM 715 N N . ASN A 1 92 ? -8.641 11.099 12.050 1.00 94.50 92 ASN A N 1
ATOM 716 C CA . ASN A 1 92 ? -8.480 9.787 12.663 1.00 94.50 92 ASN A CA 1
ATOM 717 C C . ASN A 1 92 ? -7.117 9.182 12.323 1.00 94.50 92 ASN A C 1
ATOM 719 O O . ASN A 1 92 ? -6.721 9.137 11.159 1.00 94.50 92 ASN A O 1
ATOM 723 N N . GLU A 1 93 ? -6.423 8.709 13.350 1.00 95.75 93 GLU A N 1
ATOM 724 C CA . GLU A 1 93 ? -5.079 8.147 13.262 1.00 95.75 93 GLU A CA 1
ATOM 725 C C . GLU A 1 93 ? -5.106 6.665 13.651 1.00 95.75 93 GLU A C 1
ATOM 727 O O . GLU A 1 93 ? -5.947 6.252 14.462 1.00 95.75 93 GLU A O 1
ATOM 732 N N . PRO A 1 94 ? -4.226 5.830 13.078 1.00 97.19 94 PRO A N 1
ATOM 733 C CA . PRO A 1 94 ? -4.110 4.442 13.505 1.00 97.19 94 PRO A CA 1
ATOM 734 C C . PRO A 1 94 ? -3.561 4.354 14.931 1.00 97.19 94 PRO A C 1
ATOM 736 O O . PRO A 1 94 ? -2.845 5.250 15.373 1.00 97.19 94 PRO A O 1
ATOM 739 N N . SER A 1 95 ? -3.855 3.267 15.653 1.00 97.56 95 SER A N 1
ATOM 740 C CA . SER A 1 95 ? -3.264 3.065 16.991 1.00 97.56 95 SER A CA 1
ATOM 741 C C . SER A 1 95 ? -1.742 2.900 16.942 1.00 97.56 95 SER A C 1
ATOM 743 O O . SER A 1 95 ? -1.050 3.224 17.904 1.00 97.56 95 SER A O 1
ATOM 745 N N . ALA A 1 96 ? -1.215 2.437 15.805 1.00 96.50 96 ALA A N 1
ATOM 746 C CA . ALA A 1 96 ? 0.208 2.388 15.518 1.00 96.50 96 ALA A CA 1
ATOM 747 C C . ALA A 1 96 ? 0.483 2.782 14.055 1.00 96.50 96 ALA A C 1
ATOM 749 O O . ALA A 1 96 ? -0.272 2.402 13.159 1.00 96.50 96 ALA A O 1
ATOM 750 N N . PRO A 1 97 ? 1.590 3.488 13.764 1.00 90.25 97 PRO A N 1
ATOM 751 C CA . PRO A 1 97 ? 1.860 4.045 12.438 1.00 90.25 97 PRO A CA 1
ATOM 752 C C . PRO A 1 97 ? 2.352 3.021 11.392 1.00 90.25 97 PRO A C 1
ATOM 754 O O . PRO A 1 97 ? 2.895 3.440 10.369 1.00 90.25 97 PRO A O 1
ATOM 757 N N . ASN A 1 98 ? 2.185 1.712 11.625 1.00 94.31 98 ASN A N 1
ATOM 758 C CA . ASN A 1 98 ? 2.605 0.642 10.711 1.00 94.31 98 ASN A CA 1
ATOM 759 C C . ASN A 1 98 ? 1.444 0.168 9.812 1.00 94.31 98 ASN A C 1
ATOM 761 O O . ASN A 1 98 ? 0.277 0.217 10.207 1.00 94.31 98 ASN A O 1
ATOM 765 N N . VAL A 1 99 ? 1.754 -0.314 8.605 1.00 97.00 99 VAL A N 1
ATOM 766 C CA . VAL A 1 99 ? 0.734 -0.630 7.585 1.00 97.00 99 VAL A CA 1
ATOM 767 C C . VAL A 1 99 ? -0.133 -1.831 7.953 1.00 97.00 99 VAL A C 1
ATOM 769 O O . VAL A 1 99 ? -1.326 -1.815 7.653 1.00 97.00 99 VAL A O 1
ATOM 772 N N . LEU A 1 100 ? 0.409 -2.840 8.642 1.00 97.44 100 LEU A N 1
ATOM 773 C CA . LEU A 1 100 ? -0.381 -3.994 9.085 1.00 97.44 100 LEU A CA 1
ATOM 774 C C . LEU A 1 100 ? -1.481 -3.568 10.069 1.00 97.44 100 LEU A C 1
ATOM 776 O O . LEU A 1 100 ? -2.634 -3.968 9.908 1.00 97.44 100 LEU A O 1
ATOM 780 N N . THR A 1 101 ? -1.163 -2.686 11.022 1.00 97.75 101 THR A N 1
ATOM 781 C CA . THR A 1 101 ? -2.153 -2.092 11.932 1.00 97.75 101 THR A CA 1
ATOM 782 C C . THR A 1 101 ? -3.172 -1.244 11.179 1.00 97.75 101 THR A C 1
ATOM 784 O O . THR A 1 101 ? -4.368 -1.429 11.391 1.00 97.75 101 THR A O 1
ATOM 787 N N . ILE A 1 102 ? -2.738 -0.371 10.262 1.00 98.25 102 ILE A N 1
ATOM 788 C CA . ILE A 1 102 ? -3.653 0.471 9.470 1.00 98.25 102 ILE A CA 1
ATOM 789 C C . ILE A 1 102 ? -4.662 -0.392 8.700 1.00 98.25 102 ILE A C 1
ATOM 791 O O . ILE A 1 102 ? -5.862 -0.133 8.755 1.00 98.25 102 ILE A O 1
ATOM 795 N N . ILE A 1 103 ? -4.201 -1.439 8.008 1.00 98.06 103 ILE A N 1
ATOM 796 C CA . ILE A 1 103 ? -5.082 -2.330 7.242 1.00 98.06 103 ILE A CA 1
ATOM 797 C C . ILE A 1 103 ? -6.010 -3.121 8.170 1.00 98.06 103 ILE A C 1
ATOM 799 O O . ILE A 1 103 ? -7.189 -3.277 7.856 1.00 98.06 103 ILE A O 1
ATOM 803 N N . SER A 1 104 ? -5.502 -3.627 9.297 1.00 97.75 104 SER A N 1
ATOM 804 C CA . SER A 1 104 ? -6.309 -4.357 10.283 1.00 97.75 104 SER A CA 1
ATOM 805 C C . SER A 1 104 ? -7.447 -3.490 10.830 1.00 97.75 104 SER A C 1
ATOM 807 O O . SER A 1 104 ? -8.611 -3.884 10.815 1.00 97.75 104 SER A O 1
ATOM 809 N N . GLU A 1 105 ? -7.138 -2.256 11.217 1.00 98.12 105 GLU A N 1
ATOM 810 C CA . GLU A 1 105 ? -8.135 -1.308 11.705 1.00 98.12 105 GLU A CA 1
ATOM 811 C C . GLU A 1 105 ? -9.103 -0.848 10.605 1.00 98.12 105 GLU A C 1
ATOM 813 O O . GLU A 1 105 ? -10.293 -0.680 10.869 1.00 98.12 105 GLU A O 1
ATOM 818 N N . ALA A 1 106 ? -8.638 -0.693 9.362 1.00 97.75 106 ALA A N 1
ATOM 819 C CA . ALA A 1 106 ? -9.510 -0.410 8.222 1.00 97.75 106 ALA A CA 1
ATOM 820 C C . ALA A 1 106 ? -10.514 -1.547 7.973 1.00 97.75 106 ALA A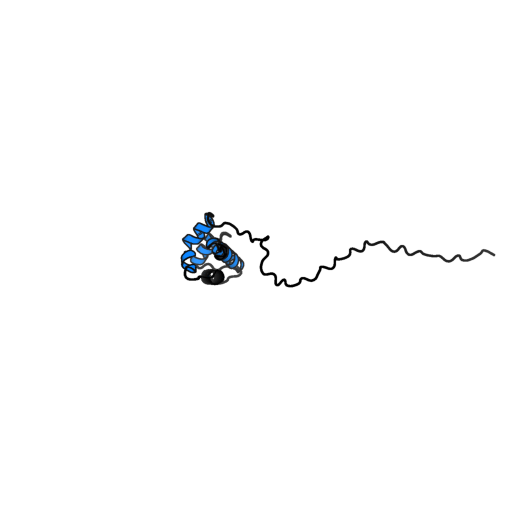 C 1
ATOM 822 O O . ALA A 1 106 ? -11.699 -1.291 7.764 1.00 97.75 106 ALA A O 1
ATOM 823 N N . LYS A 1 107 ? -10.074 -2.811 8.080 1.00 96.75 107 LYS A N 1
ATOM 824 C CA . LYS A 1 107 ? -10.961 -3.989 8.034 1.00 96.75 107 LYS A CA 1
ATOM 825 C C . LYS A 1 107 ? -11.990 -3.975 9.173 1.00 96.75 107 LYS A C 1
ATOM 827 O O . LYS A 1 107 ? -13.105 -4.447 8.984 1.00 96.75 107 LYS A O 1
ATOM 832 N N . ALA A 1 108 ? -11.657 -3.366 10.311 1.00 97.31 108 ALA A N 1
ATOM 833 C CA . ALA A 1 108 ? -12.582 -3.074 11.408 1.00 97.31 108 ALA A CA 1
ATOM 834 C C . ALA A 1 108 ? -13.400 -1.775 11.203 1.00 97.31 108 ALA A C 1
ATOM 836 O O . ALA A 1 108 ? -13.907 -1.196 12.160 1.00 97.31 108 ALA A O 1
ATOM 837 N N . SER A 1 109 ? -13.562 -1.319 9.954 1.00 96.81 109 SER A N 1
ATOM 838 C CA . SER A 1 109 ? -14.339 -0.134 9.548 1.00 96.81 109 SER A CA 1
ATOM 839 C C . SER A 1 109 ? -13.779 1.220 10.000 1.00 96.81 109 SER A C 1
ATOM 841 O O . SER A 1 109 ? -14.483 2.235 9.946 1.00 96.81 109 SER A O 1
ATOM 843 N N . LYS A 1 110 ? -12.511 1.280 10.424 1.00 97.69 110 LYS A N 1
ATOM 844 C CA . LYS A 1 110 ? -11.862 2.551 10.749 1.00 97.69 110 LYS A CA 1
ATOM 845 C C . LYS A 1 110 ? -11.477 3.311 9.474 1.00 97.69 110 LYS A C 1
ATOM 847 O O . LYS A 1 110 ? -11.089 2.735 8.466 1.00 97.69 110 LYS A O 1
ATOM 852 N N . ASN A 1 111 ? -11.590 4.633 9.542 1.00 97.75 111 ASN A N 1
ATOM 853 C CA . ASN A 1 111 ? -11.339 5.566 8.440 1.00 97.75 111 ASN A CA 1
ATOM 854 C C . ASN A 1 111 ? -10.105 6.420 8.733 1.00 97.75 111 ASN A C 1
ATOM 856 O O . ASN A 1 111 ? -9.953 6.823 9.878 1.00 97.75 111 ASN A O 1
ATOM 860 N N . PHE A 1 112 ? -9.267 6.747 7.744 1.00 98.12 112 PHE A N 1
ATOM 861 C CA . PHE A 1 112 ? -7.984 7.438 7.966 1.00 98.12 112 PHE A CA 1
ATOM 862 C C . PHE A 1 112 ? -7.717 8.606 7.016 1.00 98.12 112 PHE A C 1
ATOM 864 O O . PHE A 1 112 ? -8.425 8.819 6.023 1.00 98.12 112 PHE A O 1
ATOM 871 N N . ARG A 1 113 ? -6.657 9.361 7.319 1.00 97.00 113 ARG A N 1
ATOM 872 C CA . ARG A 1 113 ? -6.231 10.546 6.571 1.00 97.00 113 ARG A CA 1
ATOM 873 C C . ARG A 1 113 ? -5.473 10.157 5.304 1.00 97.00 113 ARG A C 1
ATOM 875 O O . ARG A 1 113 ? -5.216 8.991 5.020 1.00 97.00 113 ARG A O 1
ATOM 882 N N . CYS A 1 114 ? -5.104 11.170 4.524 1.00 95.44 114 CYS A N 1
ATOM 883 C CA . CYS A 1 114 ? -4.347 11.019 3.281 1.00 95.44 114 CYS A CA 1
ATOM 884 C C . CYS A 1 114 ? -2.973 10.357 3.490 1.00 95.44 114 CYS A C 1
ATOM 886 O O . CYS A 1 114 ? -2.534 9.586 2.639 1.00 95.44 114 CYS A O 1
ATOM 888 N N . VAL A 1 115 ? -2.312 10.613 4.622 1.00 96.50 115 VAL A N 1
ATOM 889 C CA . VAL A 1 115 ? -0.966 10.084 4.889 1.00 96.50 115 VAL A CA 1
ATOM 890 C C . VAL A 1 115 ? -0.969 8.563 5.052 1.00 96.50 115 VAL A C 1
ATOM 892 O O . VAL A 1 115 ? -0.035 7.901 4.605 1.00 96.50 115 VAL A O 1
ATOM 895 N N . GLU A 1 116 ? -2.036 7.982 5.605 1.00 98.06 116 GLU A N 1
ATOM 896 C CA . GLU A 1 116 ? -2.184 6.529 5.695 1.00 98.06 116 GLU A CA 1
ATOM 897 C C . GLU A 1 116 ? -2.377 5.888 4.312 1.00 98.06 116 GLU A C 1
ATOM 899 O O . GLU A 1 116 ? -1.778 4.847 4.051 1.00 98.06 116 GLU A O 1
ATOM 904 N N . TYR A 1 117 ? -3.098 6.530 3.380 1.00 97.62 117 TYR A N 1
ATOM 905 C CA . TYR A 1 117 ? -3.202 6.023 2.001 1.00 97.62 117 TYR A CA 1
ATOM 906 C C . TYR A 1 117 ? -1.820 5.936 1.345 1.00 97.62 117 TYR A C 1
ATOM 908 O O . TYR A 1 117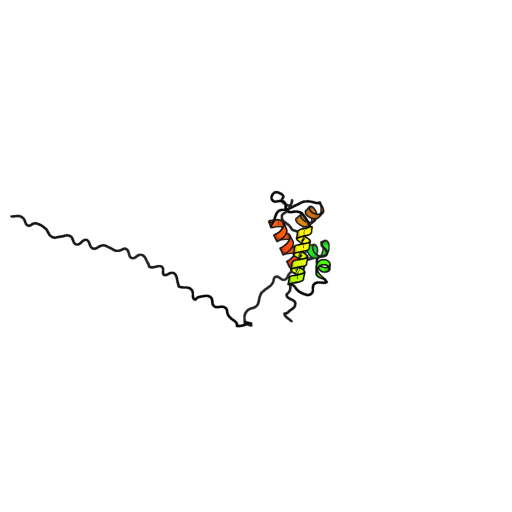 ? -1.501 4.924 0.720 1.00 97.62 117 TYR A O 1
ATOM 916 N N . ALA A 1 118 ? -0.983 6.966 1.512 1.00 95.94 118 ALA A N 1
ATOM 917 C CA . ALA A 1 118 ? 0.364 6.995 0.947 1.00 95.94 118 ALA A CA 1
ATOM 918 C C . ALA A 1 118 ? 1.268 5.903 1.546 1.00 95.94 118 ALA A C 1
ATOM 920 O O . ALA A 1 118 ? 1.958 5.206 0.799 1.00 95.94 118 ALA A O 1
ATOM 921 N N . LYS A 1 119 ? 1.219 5.705 2.872 1.00 97.06 119 LYS A N 1
ATOM 922 C CA . LYS A 1 119 ? 1.973 4.647 3.566 1.00 97.06 119 LYS A CA 1
ATOM 923 C C . LYS A 1 119 ? 1.580 3.257 3.072 1.00 97.06 119 LYS A C 1
ATOM 925 O O . LYS A 1 119 ? 2.435 2.503 2.618 1.00 97.06 119 LYS A O 1
ATOM 930 N N . VAL A 1 120 ? 0.281 2.944 3.093 1.00 97.56 120 VAL A N 1
ATOM 931 C CA . VAL A 1 120 ? -0.222 1.626 2.678 1.00 97.56 120 VAL A CA 1
ATOM 932 C C . VAL A 1 120 ? 0.069 1.368 1.199 1.00 97.56 120 VAL A C 1
ATOM 934 O O . VAL A 1 120 ? 0.485 0.269 0.846 1.00 97.56 120 VAL A O 1
ATOM 937 N N . THR A 1 121 ? -0.095 2.374 0.335 1.00 96.31 121 THR A N 1
ATOM 938 C CA . THR A 1 121 ? 0.219 2.242 -1.096 1.00 96.31 121 THR A CA 1
ATOM 939 C C . THR A 1 121 ? 1.701 1.951 -1.311 1.00 96.31 121 THR A C 1
ATOM 941 O O . THR A 1 121 ? 2.036 1.033 -2.053 1.00 96.31 121 THR A O 1
ATOM 944 N N . THR A 1 122 ? 2.589 2.687 -0.640 1.00 94.38 122 THR A N 1
ATOM 945 C CA . THR A 1 122 ? 4.041 2.514 -0.783 1.00 94.38 122 THR A CA 1
ATOM 946 C C . THR A 1 122 ? 4.470 1.107 -0.376 1.00 94.38 122 THR A C 1
ATOM 948 O O . THR A 1 122 ? 5.085 0.399 -1.175 1.00 94.38 122 THR A O 1
ATOM 951 N N . ASP A 1 123 ? 4.071 0.657 0.814 1.00 95.25 123 ASP A N 1
ATOM 952 C CA . ASP A 1 123 ? 4.447 -0.669 1.304 1.00 95.25 123 ASP A CA 1
ATOM 953 C C . ASP A 1 123 ? 3.804 -1.786 0.480 1.00 95.25 123 ASP A C 1
ATOM 955 O O . ASP A 1 123 ? 4.442 -2.804 0.237 1.00 95.25 123 ASP A O 1
ATOM 959 N N . ALA A 1 124 ? 2.574 -1.609 -0.013 1.00 94.94 124 ALA A N 1
ATOM 960 C CA . ALA A 1 124 ? 1.938 -2.589 -0.890 1.00 94.94 124 ALA A CA 1
ATOM 961 C C . ALA A 1 124 ? 2.668 -2.725 -2.239 1.00 94.94 124 ALA A C 1
ATOM 963 O O . ALA A 1 124 ? 2.821 -3.839 -2.747 1.00 94.94 124 ALA A O 1
ATOM 964 N N . LEU A 1 125 ? 3.170 -1.621 -2.805 1.00 92.50 125 LEU A N 1
ATOM 965 C CA . LEU A 1 125 ? 3.978 -1.637 -4.029 1.00 92.50 125 LEU A CA 1
ATOM 966 C C . LEU A 1 125 ? 5.357 -2.274 -3.796 1.00 92.50 125 LEU A C 1
ATOM 968 O O . LEU A 1 125 ? 5.804 -3.090 -4.608 1.00 92.50 125 LEU A O 1
ATOM 972 N N . LEU A 1 126 ? 6.009 -1.962 -2.672 1.00 91.19 126 LEU A N 1
ATOM 973 C CA . LEU A 1 126 ? 7.264 -2.601 -2.256 1.00 91.19 126 LEU A CA 1
ATOM 974 C C . LEU A 1 126 ? 7.072 -4.096 -1.991 1.00 91.19 126 LEU A C 1
ATOM 976 O O . LEU A 1 126 ? 7.899 -4.915 -2.400 1.00 91.19 126 LEU A O 1
ATOM 980 N N . ALA A 1 127 ? 5.950 -4.456 -1.366 1.00 90.31 127 ALA A N 1
ATOM 981 C CA . ALA A 1 127 ? 5.566 -5.826 -1.096 1.00 90.31 127 ALA A CA 1
ATOM 982 C C . ALA A 1 127 ? 5.251 -6.586 -2.373 1.00 90.31 127 ALA A C 1
ATOM 984 O O . ALA A 1 127 ? 5.554 -7.767 -2.412 1.00 90.31 127 ALA A O 1
ATOM 985 N N . TRP A 1 128 ? 4.720 -5.974 -3.432 1.00 83.56 128 TRP A N 1
ATOM 986 C CA . TRP A 1 128 ? 4.654 -6.643 -4.734 1.00 83.56 128 TRP A CA 1
ATOM 987 C C . TRP A 1 128 ? 6.046 -6.873 -5.346 1.00 83.56 128 TRP A C 1
ATOM 989 O O . TRP A 1 128 ? 6.244 -7.852 -6.062 1.00 83.56 128 TRP A O 1
ATOM 999 N N . ALA A 1 129 ? 7.015 -6.026 -4.991 1.00 68.88 129 ALA A N 1
ATOM 1000 C CA . ALA A 1 129 ? 8.332 -5.936 -5.605 1.00 68.88 129 ALA A CA 1
ATOM 1001 C C . ALA A 1 129 ? 8.208 -5.599 -7.095 1.00 68.88 129 ALA A C 1
ATOM 1003 O O . ALA A 1 129 ? 8.429 -6.458 -7.950 1.00 68.88 129 ALA A O 1
ATOM 1004 N N . LEU A 1 130 ? 7.874 -4.335 -7.407 1.00 59.59 130 LEU A N 1
ATOM 1005 C CA . LEU A 1 130 ? 8.035 -3.778 -8.756 1.00 59.59 130 LEU A CA 1
ATOM 1006 C C . LEU A 1 130 ? 9.516 -3.817 -9.170 1.00 59.59 130 LEU A C 1
ATOM 1008 O O . LEU A 1 130 ? 10.184 -2.793 -9.224 1.00 59.59 130 LEU A O 1
ATOM 1012 N N . LYS A 1 131 ? 10.034 -5.004 -9.500 1.00 53.22 131 LYS A N 1
ATOM 1013 C CA . LYS A 1 131 ? 11.173 -5.146 -10.398 1.00 53.22 131 LYS A CA 1
ATOM 1014 C C . LYS A 1 131 ? 10.623 -4.885 -11.798 1.00 53.22 131 LYS A C 1
ATOM 1016 O O . LYS A 1 131 ? 9.743 -5.634 -12.235 1.00 53.22 131 LYS A O 1
ATOM 1021 N N . PRO A 1 132 ? 11.053 -3.823 -12.498 1.00 44.81 132 PRO A N 1
ATOM 1022 C CA . PRO A 1 132 ? 10.684 -3.656 -13.894 1.00 44.81 132 PRO A CA 1
ATOM 1023 C C . PRO A 1 132 ? 11.119 -4.917 -14.651 1.00 44.81 132 PRO A C 1
ATOM 1025 O O . PRO A 1 132 ? 12.292 -5.277 -14.656 1.00 44.81 132 PRO A O 1
ATOM 1028 N N . ALA A 1 133 ? 10.154 -5.620 -15.247 1.00 43.28 133 ALA A N 1
ATOM 1029 C CA . ALA A 1 133 ? 10.361 -6.918 -15.892 1.00 43.28 133 ALA A CA 1
ATOM 1030 C C . ALA A 1 133 ? 11.223 -6.852 -17.173 1.00 43.28 133 ALA A C 1
ATOM 1032 O O . ALA A 1 133 ? 11.436 -7.871 -17.814 1.00 43.28 133 ALA A O 1
ATOM 1033 N N . CYS A 1 134 ? 11.714 -5.671 -17.555 1.00 35.44 134 CYS A N 1
ATOM 1034 C CA . CYS A 1 134 ? 12.372 -5.408 -18.834 1.00 35.44 134 CYS A CA 1
ATOM 1035 C C . CYS A 1 134 ? 13.913 -5.411 -18.807 1.00 35.44 134 CYS A C 1
ATOM 1037 O O . CYS A 1 134 ? 14.514 -4.866 -19.723 1.00 35.44 134 CYS A O 1
ATOM 1039 N N . TRP A 1 135 ? 14.567 -6.006 -17.803 1.00 40.22 135 TRP A N 1
ATOM 1040 C CA . TRP A 1 135 ? 16.040 -5.990 -17.701 1.00 40.22 135 TRP A CA 1
ATOM 1041 C C . TRP A 1 135 ? 16.666 -7.385 -17.542 1.00 40.22 135 TRP A C 1
ATOM 1043 O O . TRP A 1 135 ? 17.515 -7.598 -16.675 1.00 40.22 135 TRP A O 1
ATOM 1053 N N . ARG A 1 136 ? 16.241 -8.347 -18.367 1.00 36.25 136 ARG A N 1
ATOM 1054 C CA . ARG A 1 136 ? 17.053 -9.524 -18.707 1.00 36.25 136 ARG A CA 1
ATOM 1055 C C . ARG A 1 136 ? 17.203 -9.620 -20.211 1.00 36.25 136 ARG A C 1
ATOM 1057 O O . ARG A 1 136 ? 16.185 -9.371 -20.890 1.00 36.25 136 ARG A O 1
#

Radius of gyration: 30.73 Å; chains: 1; bounding box: 59×102×44 Å